Protein AF-A0A970FVG9-F1 (afdb_monomer_lite)

Radius of gyration: 14.57 Å; chains: 1; bounding box: 33×18×41 Å

Sequence (87 aa):
MDYVFFGFSSLCLALTILFIFVLSVKADRQLRFWQYLAAGAASVLLYYLNVVIFSSNVLLYFLSNSLPQLALTVVLTLLLRYKSTTG

Structure (mmCIF, N/CA/C/O backbone):
data_AF-A0A970FVG9-F1
#
_entry.id   AF-A0A970FVG9-F1
#
loop_
_atom_site.group_PDB
_atom_site.id
_atom_site.type_symbol
_atom_site.label_atom_id
_atom_site.label_alt_id
_atom_site.label_comp_id
_atom_site.label_asym_id
_atom_site.label_entity_id
_atom_site.label_seq_id
_atom_site.pdbx_PDB_ins_code
_atom_site.Cartn_x
_atom_site.Cartn_y
_atom_site.Cartn_z
_atom_site.occupancy
_atom_site.B_iso_or_equiv
_atom_site.auth_seq_id
_atom_site.auth_comp_id
_atom_site.auth_asym_id
_atom_site.auth_atom_id
_atom_site.pdbx_PDB_model_num
ATOM 1 N N . MET A 1 1 ? 8.365 8.998 -15.500 1.00 47.62 1 MET A N 1
ATOM 2 C CA . MET A 1 1 ? 7.524 9.964 -14.753 1.00 47.62 1 MET A CA 1
ATOM 3 C C . MET A 1 1 ? 6.632 9.210 -13.749 1.00 47.62 1 MET A C 1
ATOM 5 O O . MET A 1 1 ? 5.552 9.667 -13.405 1.00 47.62 1 MET A O 1
ATOM 9 N N . ASP A 1 2 ? 7.109 8.081 -13.199 1.00 60.09 2 ASP A N 1
ATOM 10 C CA . ASP A 1 2 ? 6.227 7.007 -12.698 1.00 60.09 2 ASP A CA 1
ATOM 11 C C . ASP A 1 2 ? 6.463 6.632 -11.225 1.00 60.09 2 ASP A C 1
ATOM 13 O O . ASP A 1 2 ? 5.742 5.829 -10.635 1.00 60.09 2 ASP A O 1
ATOM 17 N N . TYR A 1 3 ? 7.458 7.257 -10.592 1.00 64.94 3 TYR A N 1
ATOM 18 C CA . TYR A 1 3 ? 7.814 7.000 -9.194 1.00 64.94 3 TYR A CA 1
ATOM 19 C C . TYR A 1 3 ? 6.762 7.536 -8.216 1.00 64.94 3 TYR A C 1
ATOM 21 O O . TYR A 1 3 ? 6.587 6.979 -7.138 1.00 64.94 3 TYR A O 1
ATOM 29 N N . VAL A 1 4 ? 6.038 8.595 -8.596 1.00 67.06 4 VAL A N 1
ATOM 30 C CA . VAL A 1 4 ? 4.980 9.201 -7.770 1.00 67.06 4 VAL A CA 1
ATOM 31 C C . VAL A 1 4 ? 3.752 8.291 -7.712 1.00 67.06 4 VAL A C 1
ATOM 33 O O . VAL A 1 4 ? 3.231 8.036 -6.629 1.00 67.06 4 VAL A O 1
ATOM 36 N N . PHE A 1 5 ? 3.335 7.737 -8.856 1.00 69.69 5 PHE A N 1
ATOM 37 C CA . PHE A 1 5 ? 2.238 6.765 -8.926 1.00 69.69 5 PHE A CA 1
ATOM 38 C C . PHE A 1 5 ? 2.576 5.479 -8.175 1.00 69.69 5 PHE A C 1
ATOM 40 O O . PHE A 1 5 ? 1.750 4.969 -7.414 1.00 69.69 5 PHE A O 1
ATOM 47 N N . PHE A 1 6 ? 3.811 4.996 -8.320 1.00 72.75 6 PHE A N 1
ATOM 48 C CA . PHE A 1 6 ? 4.290 3.856 -7.553 1.00 72.75 6 PHE A CA 1
ATOM 49 C C . PHE A 1 6 ? 4.311 4.149 -6.040 1.00 72.75 6 PHE A C 1
ATOM 51 O O . PHE A 1 6 ? 3.777 3.374 -5.246 1.00 72.75 6 PHE A O 1
ATOM 58 N N . GLY A 1 7 ? 4.879 5.289 -5.634 1.00 74.31 7 GLY A N 1
ATOM 59 C CA . GLY A 1 7 ? 4.970 5.695 -4.231 1.00 74.31 7 GLY A CA 1
ATOM 60 C C . GLY A 1 7 ? 3.596 5.809 -3.573 1.00 74.31 7 GLY A C 1
ATOM 61 O O . GLY A 1 7 ? 3.382 5.269 -2.489 1.00 74.31 7 GLY A O 1
ATOM 62 N N . PHE A 1 8 ? 2.632 6.419 -4.262 1.00 79.25 8 PHE A N 1
ATOM 63 C CA . PHE A 1 8 ? 1.256 6.517 -3.782 1.00 79.25 8 PHE A CA 1
ATOM 64 C C . PHE A 1 8 ? 0.581 5.143 -3.640 1.00 79.25 8 PHE A C 1
ATOM 66 O O . PHE A 1 8 ? -0.079 4.874 -2.636 1.00 79.25 8 PHE A O 1
ATOM 73 N N . SER A 1 9 ? 0.796 4.240 -4.598 1.00 80.38 9 SER A N 1
ATOM 74 C CA . SER A 1 9 ? 0.255 2.872 -4.558 1.00 80.38 9 SER A CA 1
ATOM 75 C C . SER A 1 9 ? 0.859 2.054 -3.411 1.00 80.38 9 SER A C 1
ATOM 77 O O . SER A 1 9 ? 0.147 1.349 -2.696 1.00 80.38 9 SER A O 1
ATOM 79 N N . SER A 1 10 ? 2.162 2.208 -3.175 1.00 79.12 10 SER A N 1
ATOM 80 C CA . SER A 1 10 ? 2.882 1.578 -2.065 1.00 79.12 10 SER A CA 1
ATOM 81 C C . SER A 1 10 ? 2.396 2.072 -0.696 1.00 79.12 10 SER A C 1
ATOM 83 O O . SER A 1 10 ? 2.201 1.269 0.221 1.00 79.12 10 SER A O 1
ATOM 85 N N . LEU A 1 11 ? 2.119 3.376 -0.572 1.00 81.50 11 LEU A N 1
ATOM 86 C CA . LEU A 1 11 ? 1.508 3.957 0.626 1.00 81.50 11 LEU A CA 1
ATOM 87 C C . LEU A 1 11 ? 0.085 3.434 0.844 1.00 81.50 11 LEU A C 1
ATOM 89 O O . LEU A 1 11 ? -0.264 3.072 1.968 1.00 81.50 11 LEU A O 1
ATOM 93 N N . CYS A 1 12 ? -0.721 3.333 -0.218 1.00 83.81 12 CYS A N 1
ATOM 94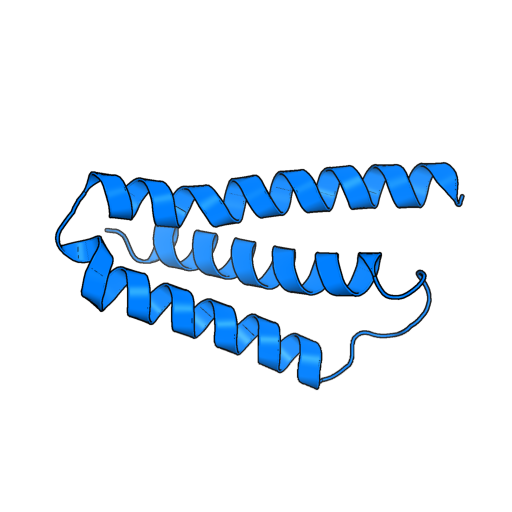 C CA . CYS A 1 12 ? -2.064 2.757 -0.127 1.00 83.81 12 CYS A CA 1
ATOM 95 C C . CYS A 1 12 ? -2.020 1.307 0.360 1.00 83.81 12 CYS A C 1
ATOM 97 O O . CYS A 1 12 ? -2.814 0.926 1.220 1.00 83.81 12 CYS A O 1
ATOM 99 N N . LEU A 1 13 ? -1.067 0.510 -0.128 1.00 82.31 13 LEU A N 1
ATOM 100 C CA . LEU A 1 13 ? -0.873 -0.867 0.319 1.00 82.31 13 LEU A CA 1
ATOM 101 C C . LEU A 1 13 ? -0.513 -0.933 1.812 1.00 82.31 13 LEU A C 1
ATOM 103 O O . LEU A 1 13 ? -1.141 -1.679 2.563 1.00 82.31 13 LEU A O 1
ATOM 107 N N . ALA A 1 14 ? 0.457 -0.123 2.250 1.00 82.88 14 ALA A N 1
ATOM 108 C CA . ALA A 1 14 ? 0.879 -0.072 3.649 1.00 82.88 14 ALA A CA 1
ATOM 109 C C . ALA A 1 14 ? -0.285 0.297 4.578 1.00 82.88 14 ALA A C 1
ATOM 111 O O . ALA A 1 14 ? -0.515 -0.366 5.593 1.00 82.88 14 ALA A O 1
ATOM 112 N N . LEU A 1 15 ? -1.056 1.322 4.200 1.00 82.94 15 LEU A N 1
ATOM 113 C CA . LEU A 1 15 ? -2.245 1.748 4.935 1.00 82.94 15 LEU A CA 1
ATOM 114 C C . LEU A 1 15 ? -3.316 0.657 4.958 1.00 82.94 15 LEU A C 1
ATOM 116 O O . LEU A 1 15 ? -3.891 0.401 6.010 1.00 82.94 15 LEU A O 1
ATOM 120 N N . THR A 1 16 ? -3.547 -0.026 3.836 1.00 86.81 16 THR A N 1
ATOM 121 C CA . THR A 1 16 ? -4.507 -1.137 3.752 1.00 86.81 16 THR A CA 1
ATOM 122 C C . THR A 1 16 ? -4.160 -2.229 4.760 1.00 86.81 16 THR A C 1
ATOM 124 O O . THR A 1 16 ? -5.020 -2.661 5.524 1.00 86.81 16 THR A O 1
ATOM 127 N N . ILE A 1 17 ? -2.891 -2.639 4.813 1.00 83.25 17 ILE A N 1
ATOM 128 C CA . ILE A 1 17 ? -2.417 -3.682 5.732 1.00 83.25 17 ILE A CA 1
ATOM 129 C C . ILE A 1 17 ? -2.582 -3.239 7.187 1.00 83.25 17 ILE A C 1
ATOM 131 O O . ILE A 1 17 ? -3.114 -3.991 8.004 1.00 83.25 17 ILE A O 1
ATOM 135 N N . LEU A 1 18 ? -2.177 -2.009 7.509 1.00 83.25 18 LEU A N 1
ATOM 136 C CA . LEU A 1 18 ? -2.346 -1.456 8.852 1.00 83.25 18 LEU A CA 1
AT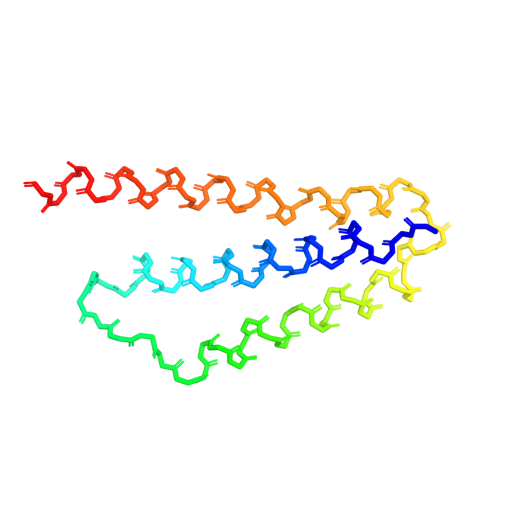OM 137 C C . LEU A 1 18 ? -3.822 -1.409 9.258 1.00 83.25 18 LEU A C 1
ATOM 139 O O . LEU A 1 18 ? -4.162 -1.842 10.357 1.00 83.25 18 LEU A O 1
ATOM 143 N N . PHE A 1 19 ? -4.710 -0.955 8.373 1.00 81.06 19 PHE A N 1
ATOM 144 C CA . PHE A 1 19 ? -6.139 -0.895 8.664 1.00 81.06 19 PHE A CA 1
ATOM 145 C C . PHE A 1 19 ? -6.784 -2.274 8.793 1.00 81.06 19 PHE A C 1
ATOM 147 O O . PHE A 1 19 ? -7.653 -2.436 9.645 1.00 81.06 19 PHE A O 1
ATOM 154 N N . ILE A 1 20 ? -6.344 -3.284 8.035 1.00 82.00 20 ILE A N 1
ATOM 155 C CA . ILE A 1 20 ? -6.790 -4.674 8.232 1.00 82.00 20 ILE A CA 1
ATOM 156 C C . ILE A 1 20 ? -6.418 -5.153 9.638 1.00 82.00 20 ILE A C 1
ATOM 158 O O . ILE A 1 20 ? -7.245 -5.758 10.321 1.00 82.00 20 ILE A O 1
ATOM 162 N N . PHE A 1 21 ? -5.206 -4.848 10.109 1.00 80.19 21 PHE A N 1
ATOM 163 C CA . PHE A 1 21 ? -4.802 -5.188 11.472 1.00 80.19 21 PHE A CA 1
ATOM 164 C C . PHE A 1 21 ? -5.616 -4.441 12.531 1.00 80.19 21 PHE A C 1
ATOM 166 O O . PHE A 1 21 ? -6.002 -5.057 13.524 1.00 80.19 21 PHE A O 1
ATOM 173 N N . VAL A 1 22 ? -5.927 -3.161 12.311 1.00 77.19 22 VAL A N 1
ATOM 174 C CA . VAL A 1 22 ? -6.829 -2.390 13.185 1.00 77.19 22 VAL A CA 1
ATOM 175 C C . VAL A 1 22 ? -8.235 -2.996 13.204 1.00 77.19 22 VAL A C 1
ATOM 177 O O . VAL A 1 22 ? -8.839 -3.098 14.264 1.00 77.19 22 VAL A O 1
ATOM 180 N N . LEU A 1 23 ? -8.756 -3.441 12.058 1.00 72.69 23 LEU A N 1
ATOM 181 C CA . LEU A 1 23 ? -10.073 -4.077 11.976 1.00 72.69 23 LEU A CA 1
ATOM 182 C C . LEU A 1 23 ? -10.094 -5.445 12.679 1.00 72.69 23 LEU A C 1
ATOM 184 O O . LEU A 1 23 ? -11.076 -5.813 13.318 1.00 72.69 23 LEU A O 1
ATOM 188 N N . SER A 1 24 ? -9.001 -6.204 12.558 1.00 73.06 24 SER A N 1
ATOM 189 C CA . SER A 1 24 ? -8.867 -7.546 13.131 1.00 73.06 24 SER A CA 1
ATOM 190 C C . SER A 1 24 ? -8.639 -7.532 14.642 1.00 73.06 24 SER A C 1
ATOM 192 O O . SER A 1 24 ? -8.969 -8.506 15.322 1.00 73.06 24 SER A O 1
ATOM 194 N N . VAL A 1 25 ? -8.041 -6.472 15.180 1.00 69.75 25 VAL A N 1
ATOM 195 C CA . VAL A 1 25 ? -7.768 -6.335 16.607 1.00 69.75 25 VAL A CA 1
ATOM 196 C C . VAL A 1 25 ? -8.806 -5.378 17.176 1.00 69.75 25 VAL A C 1
ATOM 198 O O . VAL A 1 25 ? -8.665 -4.181 16.990 1.00 69.75 25 VAL A O 1
ATOM 201 N N . LYS A 1 26 ? -9.847 -5.903 17.849 1.00 61.41 26 LYS A N 1
ATOM 202 C CA . LYS A 1 26 ? -10.917 -5.124 18.515 1.00 61.41 26 LYS A CA 1
ATOM 203 C C . LYS A 1 26 ? -10.395 -3.769 19.018 1.00 61.41 26 LYS A C 1
ATOM 205 O O . LYS A 1 26 ? -9.678 -3.760 20.013 1.00 61.41 26 LYS A O 1
ATOM 210 N N . ALA A 1 27 ? -10.750 -2.715 18.276 1.00 57.00 27 ALA A N 1
ATOM 211 C CA . ALA A 1 27 ? -10.676 -1.252 18.441 1.00 57.00 27 ALA A CA 1
ATOM 212 C C . ALA A 1 27 ? -9.671 -0.570 19.408 1.00 57.00 27 ALA A C 1
ATOM 214 O O . ALA A 1 27 ? -9.289 0.560 19.129 1.00 57.00 27 ALA A O 1
ATOM 215 N N . ASP A 1 28 ? -9.211 -1.199 20.490 1.00 56.31 28 ASP A N 1
ATOM 216 C CA . ASP A 1 28 ? -8.482 -0.554 21.595 1.00 56.31 28 ASP A CA 1
ATOM 217 C C . ASP A 1 28 ? -7.025 -1.002 21.767 1.00 56.31 28 ASP A C 1
ATOM 219 O O . ASP A 1 28 ? -6.316 -0.520 22.654 1.00 56.31 28 ASP A O 1
ATOM 223 N N . ARG A 1 29 ? -6.526 -1.932 20.944 1.00 61.09 29 ARG A N 1
ATOM 224 C CA . ARG A 1 29 ? -5.128 -2.372 21.056 1.00 61.09 29 ARG A CA 1
ATOM 225 C C . ARG A 1 29 ? -4.236 -1.589 20.100 1.00 61.09 29 ARG A C 1
ATOM 227 O O . ARG A 1 29 ? -4.417 -1.639 18.888 1.00 61.09 29 ARG A O 1
ATOM 234 N N . GLN A 1 30 ? -3.227 -0.924 20.661 1.00 65.25 30 GLN A N 1
ATOM 235 C CA . GLN A 1 30 ? -2.177 -0.253 19.898 1.00 65.25 30 GLN A CA 1
ATOM 236 C C . GLN A 1 30 ? -1.534 -1.207 18.875 1.00 65.25 30 GLN A C 1
ATOM 238 O O . GLN A 1 30 ? -1.250 -2.372 19.182 1.00 65.25 30 GLN A O 1
ATOM 243 N N . LEU A 1 31 ? -1.297 -0.691 17.665 1.00 71.19 31 LEU A N 1
ATOM 244 C CA . LEU A 1 31 ? -0.571 -1.385 16.603 1.00 71.19 31 LEU A CA 1
ATOM 245 C C . LEU A 1 31 ? 0.823 -1.782 17.105 1.00 71.19 31 LEU A C 1
ATOM 247 O O . LEU A 1 31 ? 1.564 -0.972 17.664 1.00 71.19 31 LEU A O 1
ATOM 251 N N . ARG A 1 32 ? 1.189 -3.049 16.915 1.00 79.06 32 ARG A N 1
ATOM 252 C CA . ARG A 1 32 ? 2.491 -3.580 17.341 1.00 79.06 32 ARG A CA 1
ATOM 253 C C . ARG A 1 32 ? 3.560 -3.253 16.305 1.00 79.06 32 ARG A C 1
ATOM 255 O O . ARG A 1 32 ? 3.287 -3.267 15.109 1.00 79.06 32 ARG A O 1
ATOM 262 N N . PHE A 1 33 ? 4.805 -3.083 16.751 1.00 78.75 33 PHE A N 1
ATOM 263 C CA . PHE A 1 33 ? 5.956 -2.804 15.878 1.00 78.75 33 PHE A CA 1
ATOM 264 C C . PHE A 1 33 ? 6.066 -3.767 14.677 1.00 78.75 33 PHE A C 1
ATOM 266 O O . PHE A 1 33 ? 6.269 -3.339 13.545 1.00 78.75 33 PHE A O 1
ATOM 273 N N . TRP A 1 34 ? 5.820 -5.063 14.895 1.00 76.81 34 TRP A N 1
ATOM 274 C CA . TRP A 1 34 ? 5.824 -6.081 13.837 1.00 76.81 34 TRP A CA 1
ATOM 275 C C . TRP A 1 34 ? 4.790 -5.847 12.724 1.00 76.81 34 TRP A C 1
ATOM 277 O O . TRP A 1 34 ? 5.028 -6.259 11.594 1.00 76.81 34 TRP A O 1
ATOM 287 N N . GLN A 1 35 ? 3.667 -5.177 13.002 1.00 80.06 35 GLN A N 1
ATOM 288 C CA . GLN A 1 35 ? 2.646 -4.865 11.991 1.00 80.06 35 GLN A CA 1
ATOM 289 C C . GLN A 1 35 ? 3.104 -3.733 11.066 1.00 80.06 35 GLN A C 1
ATOM 291 O O . GLN A 1 35 ? 2.868 -3.795 9.862 1.00 80.06 35 GLN A O 1
ATOM 296 N N . TYR A 1 36 ? 3.831 -2.748 11.601 1.00 77.31 36 TYR A N 1
ATOM 297 C CA . TYR A 1 36 ? 4.500 -1.732 10.783 1.00 77.31 36 TYR A CA 1
ATOM 298 C C . TYR A 1 36 ? 5.598 -2.351 9.917 1.00 77.31 36 TYR A C 1
ATOM 300 O O . TYR A 1 36 ? 5.721 -2.016 8.740 1.00 77.31 36 TYR A O 1
ATOM 308 N N . LEU A 1 37 ? 6.350 -3.301 10.479 1.00 82.75 37 LEU A N 1
ATOM 309 C CA . LEU A 1 37 ? 7.390 -4.027 9.754 1.00 82.75 37 LEU A CA 1
ATOM 310 C C . LEU A 1 37 ? 6.789 -4.878 8.623 1.00 82.75 37 LEU A C 1
ATOM 312 O O . LEU A 1 37 ? 7.303 -4.861 7.508 1.00 82.75 37 LEU A O 1
ATOM 316 N N . ALA A 1 38 ? 5.652 -5.536 8.867 1.00 79.25 38 ALA A N 1
ATOM 317 C CA . ALA A 1 38 ? 4.908 -6.272 7.845 1.00 79.25 38 ALA A CA 1
ATOM 318 C C . ALA A 1 38 ? 4.364 -5.355 6.734 1.00 79.25 38 ALA A C 1
ATOM 320 O O . ALA A 1 38 ? 4.483 -5.691 5.556 1.00 79.25 38 ALA A O 1
ATOM 321 N N . ALA A 1 39 ? 3.817 -4.186 7.087 1.00 81.19 39 ALA A N 1
ATOM 322 C CA . ALA A 1 39 ? 3.344 -3.205 6.110 1.00 81.19 39 ALA A CA 1
ATOM 323 C C . ALA A 1 39 ? 4.495 -2.691 5.228 1.00 81.19 39 ALA A C 1
ATOM 325 O O . ALA A 1 39 ? 4.378 -2.693 4.004 1.00 81.19 39 ALA A O 1
ATOM 326 N N . GLY A 1 40 ? 5.634 -2.341 5.834 1.00 79.88 40 GLY A N 1
ATOM 327 C CA . GLY A 1 40 ? 6.833 -1.931 5.103 1.00 79.88 40 GLY A CA 1
ATOM 328 C C . GLY A 1 40 ? 7.393 -3.041 4.206 1.00 79.88 40 GLY A C 1
ATOM 329 O O . GLY A 1 40 ? 7.712 -2.791 3.045 1.00 79.88 40 GLY A O 1
ATOM 330 N N . ALA A 1 41 ? 7.456 -4.281 4.699 1.00 84.19 41 ALA A N 1
ATOM 331 C CA . ALA A 1 41 ? 7.911 -5.425 3.909 1.00 84.19 41 ALA A CA 1
ATOM 332 C C . ALA A 1 41 ? 7.012 -5.675 2.687 1.00 84.19 41 ALA A C 1
ATOM 334 O O . ALA A 1 41 ? 7.518 -5.924 1.594 1.00 84.19 41 ALA A O 1
ATOM 335 N N . ALA A 1 42 ? 5.693 -5.550 2.840 1.00 82.94 42 ALA A N 1
ATOM 336 C CA . ALA A 1 42 ? 4.752 -5.697 1.734 1.00 82.94 42 ALA A CA 1
ATOM 337 C C . ALA A 1 42 ? 4.894 -4.579 0.687 1.00 82.94 42 ALA A C 1
ATOM 339 O O . ALA A 1 42 ? 4.844 -4.852 -0.511 1.00 82.94 42 ALA A O 1
ATOM 340 N N . SER A 1 43 ? 5.139 -3.339 1.119 1.00 80.12 43 SER A N 1
ATOM 341 C CA . SER A 1 43 ? 5.449 -2.212 0.231 1.00 80.12 43 SER A CA 1
ATOM 342 C C . SER A 1 43 ? 6.718 -2.449 -0.594 1.00 80.12 43 SER A C 1
ATOM 344 O O . SER A 1 43 ? 6.736 -2.196 -1.801 1.00 80.12 43 SER A O 1
ATOM 346 N N . VAL A 1 44 ? 7.774 -2.975 0.035 1.00 82.69 44 VAL A N 1
ATOM 347 C CA . VAL A 1 44 ? 9.030 -3.328 -0.649 1.00 82.69 44 VAL A CA 1
ATOM 348 C C . VAL A 1 44 ? 8.828 -4.508 -1.600 1.00 82.69 44 VAL A C 1
ATOM 350 O O . VAL A 1 44 ? 9.340 -4.492 -2.719 1.00 82.69 44 VAL A O 1
ATOM 353 N N . LEU A 1 45 ? 8.041 -5.509 -1.203 1.00 83.50 45 LEU A N 1
ATOM 354 C CA . LEU A 1 45 ? 7.707 -6.645 -2.061 1.00 83.50 45 LEU A CA 1
ATOM 355 C C . LEU A 1 45 ? 6.932 -6.195 -3.308 1.00 83.50 45 LEU A C 1
ATOM 357 O O . LEU A 1 45 ? 7.249 -6.630 -4.413 1.00 83.50 45 LEU A O 1
ATOM 361 N N . LEU A 1 46 ? 5.961 -5.289 -3.145 1.00 81.06 46 LEU A N 1
ATOM 362 C CA . LEU A 1 46 ? 5.216 -4.695 -4.256 1.00 81.06 46 LEU A CA 1
ATOM 363 C C . LEU A 1 46 ? 6.157 -3.949 -5.208 1.00 81.06 46 LEU A C 1
ATOM 365 O O . LEU A 1 46 ? 6.027 -4.096 -6.419 1.00 81.06 46 LEU A O 1
ATOM 369 N N . TYR A 1 47 ? 7.122 -3.189 -4.675 1.00 79.94 47 TYR A N 1
ATOM 370 C CA . TYR A 1 47 ? 8.146 -2.525 -5.487 1.00 79.94 47 TYR A CA 1
ATOM 371 C C . TYR A 1 47 ? 8.945 -3.523 -6.314 1.00 79.94 47 TYR A C 1
ATOM 373 O O . TYR A 1 47 ? 9.064 -3.364 -7.528 1.00 79.94 47 TYR A O 1
ATOM 381 N N . TYR A 1 48 ? 9.443 -4.574 -5.668 1.00 80.25 48 TYR A N 1
ATOM 382 C CA . TYR A 1 48 ? 10.231 -5.596 -6.338 1.00 80.25 48 TYR A CA 1
ATOM 383 C C . TYR A 1 48 ? 9.429 -6.289 -7.448 1.00 80.25 48 TYR A C 1
ATOM 385 O O . TYR A 1 48 ? 9.908 -6.392 -8.576 1.00 80.25 48 TYR A O 1
ATOM 393 N N . LEU A 1 49 ? 8.179 -6.680 -7.174 1.00 77.44 49 LEU A N 1
ATOM 394 C CA . LEU A 1 49 ? 7.280 -7.258 -8.179 1.00 77.44 49 LEU A CA 1
ATOM 395 C C . LEU A 1 49 ? 7.030 -6.300 -9.349 1.00 77.44 49 LEU A C 1
ATOM 397 O O . LEU A 1 49 ? 7.037 -6.718 -10.506 1.00 77.44 49 LEU A O 1
ATOM 401 N N . ASN A 1 50 ? 6.826 -5.016 -9.059 1.00 75.00 50 ASN A N 1
ATOM 402 C CA . ASN A 1 50 ? 6.523 -4.026 -10.082 1.00 75.00 50 ASN A CA 1
ATOM 403 C C . ASN A 1 50 ? 7.722 -3.788 -11.012 1.00 75.00 50 ASN A C 1
ATOM 405 O O . ASN A 1 50 ? 7.579 -3.823 -12.233 1.00 75.00 50 ASN A O 1
ATOM 409 N N . VAL A 1 51 ? 8.922 -3.667 -10.442 1.00 73.94 51 VAL A N 1
ATOM 410 C CA . VAL A 1 51 ? 10.162 -3.464 -11.203 1.00 73.94 51 VAL A CA 1
ATOM 411 C C . VAL A 1 51 ? 10.562 -4.708 -12.000 1.00 73.94 51 VAL A C 1
ATOM 413 O O . VAL A 1 51 ? 10.950 -4.579 -13.161 1.00 73.94 51 VAL A O 1
ATOM 416 N N . VAL A 1 52 ? 10.468 -5.903 -11.411 1.00 75.69 52 VAL A N 1
ATOM 417 C CA . VAL A 1 52 ? 10.986 -7.141 -12.023 1.00 75.69 52 VAL A CA 1
ATOM 418 C C . VAL A 1 52 ? 9.984 -7.788 -12.980 1.00 75.69 52 VAL A C 1
ATOM 420 O O . VAL A 1 52 ? 10.388 -8.321 -14.008 1.00 75.69 52 VAL A O 1
ATOM 423 N N . ILE A 1 53 ? 8.688 -7.755 -12.657 1.00 69.00 53 ILE A N 1
ATOM 424 C CA . ILE A 1 53 ? 7.666 -8.548 -13.361 1.00 69.00 53 ILE A CA 1
ATOM 425 C C . ILE A 1 53 ? 6.715 -7.653 -14.160 1.00 69.00 53 ILE A C 1
ATOM 427 O O . ILE A 1 53 ? 6.406 -7.950 -15.315 1.00 69.00 53 ILE A O 1
ATOM 431 N N . PHE A 1 54 ? 6.238 -6.553 -13.573 1.00 68.94 54 PHE A N 1
ATOM 432 C CA . PHE A 1 54 ? 5.185 -5.738 -14.195 1.00 68.94 54 PHE A CA 1
ATOM 433 C C . PHE A 1 54 ? 5.710 -4.667 -15.155 1.00 68.94 54 PHE A C 1
ATOM 435 O O . PHE A 1 54 ? 4.971 -4.245 -16.040 1.00 68.94 54 PHE A O 1
ATOM 442 N N . SER A 1 55 ? 6.990 -4.301 -15.066 1.00 65.50 55 SER A N 1
ATOM 443 C CA . SER A 1 55 ? 7.653 -3.367 -15.989 1.00 65.50 55 SER A CA 1
ATOM 444 C C . SER A 1 55 ? 7.627 -3.826 -17.452 1.00 65.50 55 SER A C 1
ATOM 446 O O . SER A 1 55 ? 7.633 -2.997 -18.358 1.00 65.50 55 SER A O 1
ATOM 448 N N . SER A 1 56 ? 7.546 -5.139 -17.689 1.00 69.12 56 SER A N 1
ATOM 449 C CA . SER A 1 56 ? 7.495 -5.717 -19.038 1.00 69.12 56 SER A CA 1
ATOM 450 C C . SER A 1 56 ? 6.095 -5.688 -19.662 1.00 69.12 56 SER A C 1
ATOM 452 O O . SER A 1 56 ? 5.961 -5.876 -20.867 1.00 69.12 56 SER A O 1
ATOM 454 N N . ASN A 1 57 ? 5.041 -5.453 -18.871 1.00 74.81 57 ASN A N 1
ATOM 455 C CA . ASN A 1 57 ? 3.653 -5.494 -19.331 1.00 74.81 57 ASN A CA 1
ATOM 456 C C . ASN A 1 57 ? 2.867 -4.289 -18.807 1.00 74.81 57 ASN A C 1
ATOM 458 O O . ASN A 1 57 ? 2.427 -4.267 -17.658 1.00 74.81 57 ASN A O 1
ATOM 462 N N . VAL A 1 58 ? 2.598 -3.329 -19.695 1.00 76.94 58 VAL A N 1
ATOM 463 C CA . VAL A 1 58 ? 1.875 -2.079 -19.390 1.00 76.94 58 VAL A CA 1
ATOM 464 C C . VAL A 1 58 ? 0.544 -2.331 -18.668 1.00 76.94 58 VAL A C 1
ATOM 466 O O . VAL A 1 58 ? 0.194 -1.622 -17.729 1.00 76.94 58 VAL A O 1
ATOM 469 N N . LEU A 1 59 ? -0.186 -3.380 -19.052 1.00 77.62 59 LEU A N 1
ATOM 470 C CA . LEU A 1 59 ? -1.479 -3.718 -18.449 1.00 77.62 59 LEU A CA 1
ATOM 471 C C . LEU A 1 59 ? -1.332 -4.163 -16.980 1.00 77.62 59 LEU A C 1
ATOM 473 O O . LEU A 1 59 ? -2.069 -3.695 -16.114 1.00 77.62 59 LEU A O 1
ATOM 477 N N . LEU A 1 60 ? -0.331 -4.999 -16.680 1.00 75.25 60 LEU A N 1
ATOM 478 C CA . LEU A 1 60 ? -0.015 -5.434 -15.312 1.00 75.25 60 LEU A CA 1
ATOM 479 C C . LEU A 1 60 ? 0.542 -4.286 -14.462 1.00 75.25 60 LEU A C 1
ATOM 481 O O . LEU A 1 60 ? 0.257 -4.209 -13.266 1.00 75.25 60 LEU A O 1
ATOM 485 N N . TYR A 1 61 ? 1.284 -3.366 -15.075 1.00 74.19 61 TYR A N 1
ATOM 486 C CA . TYR A 1 61 ? 1.759 -2.149 -14.421 1.00 74.19 61 TYR A CA 1
ATOM 487 C C . TYR A 1 61 ? 0.594 -1.276 -13.917 1.00 74.19 61 TYR A C 1
ATOM 489 O O . TYR A 1 61 ? 0.554 -0.901 -12.743 1.00 74.19 61 TYR A O 1
ATOM 497 N N . PHE A 1 62 ? -0.412 -1.016 -14.758 1.00 77.38 62 PHE A N 1
ATOM 498 C CA . PHE A 1 62 ? -1.594 -0.252 -14.339 1.00 77.38 62 PHE A CA 1
ATOM 499 C C . PHE A 1 62 ? -2.454 -1.000 -13.314 1.00 77.38 62 PHE A C 1
ATOM 501 O O . PHE A 1 62 ? -2.935 -0.392 -12.351 1.00 77.38 62 PHE A O 1
ATOM 508 N N . LEU A 1 63 ? -2.625 -2.317 -13.473 1.00 79.12 63 LEU A N 1
ATOM 509 C CA . LEU A 1 63 ? -3.385 -3.129 -12.517 1.00 79.12 63 LEU A CA 1
ATOM 510 C C . LEU A 1 63 ? -2.727 -3.134 -11.130 1.00 79.12 63 LEU A C 1
ATOM 512 O O . LEU A 1 63 ? -3.395 -2.932 -10.119 1.00 79.12 63 LEU A O 1
ATOM 516 N N . SER A 1 64 ? -1.410 -3.331 -11.076 1.00 75.94 64 SER A N 1
ATOM 517 C CA . SER A 1 64 ? -0.659 -3.399 -9.817 1.00 75.94 64 SER A CA 1
ATOM 518 C C . SER A 1 64 ? -0.607 -2.065 -9.068 1.00 75.94 64 SER A C 1
ATOM 520 O O . SER A 1 64 ? -0.551 -2.071 -7.840 1.00 75.94 64 SER A O 1
ATOM 522 N N . ASN A 1 65 ? -0.689 -0.932 -9.771 1.00 77.00 65 ASN A N 1
ATOM 523 C CA . ASN A 1 65 ? -0.789 0.390 -9.145 1.00 77.00 65 ASN A CA 1
ATOM 524 C C . ASN A 1 65 ? -2.214 0.735 -8.669 1.00 77.00 65 ASN A C 1
ATOM 526 O O . ASN A 1 65 ? -2.387 1.420 -7.664 1.00 77.00 65 ASN A O 1
ATOM 530 N N . SER A 1 66 ? -3.253 0.244 -9.347 1.00 80.00 66 SER A N 1
ATOM 531 C CA . SER A 1 66 ? -4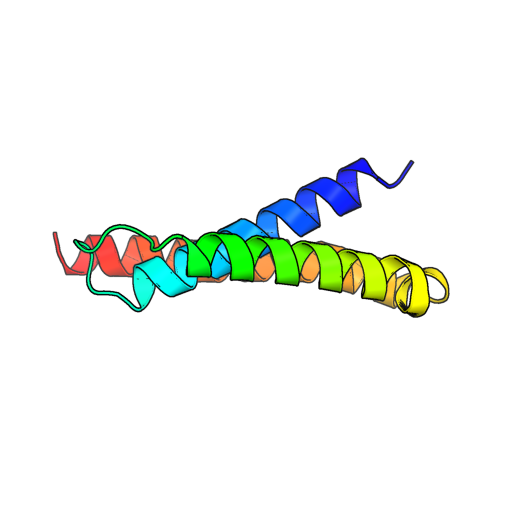.654 0.532 -8.985 1.00 80.00 66 SER A CA 1
ATOM 532 C C . SER A 1 66 ? -5.215 -0.401 -7.904 1.00 80.00 66 SER A C 1
ATOM 534 O O . SER A 1 66 ? -6.039 0.011 -7.085 1.00 80.00 66 SER A O 1
ATOM 536 N N . LEU A 1 67 ? -4.731 -1.644 -7.838 1.00 82.31 67 LEU A N 1
ATOM 537 C CA . LEU A 1 67 ? -5.135 -2.644 -6.842 1.00 82.31 67 LEU A CA 1
ATOM 538 C C . LEU A 1 67 ? -5.006 -2.162 -5.382 1.00 82.31 67 LEU A C 1
ATOM 540 O O . LEU A 1 67 ? -5.980 -2.295 -4.637 1.00 82.31 67 LEU A O 1
ATOM 544 N N . PRO A 1 68 ? -3.875 -1.570 -4.946 1.00 83.38 68 PRO A N 1
ATOM 545 C CA . PRO A 1 68 ? -3.723 -1.077 -3.579 1.00 83.38 68 PRO A CA 1
ATOM 546 C C . PRO A 1 68 ? -4.719 0.026 -3.219 1.00 83.38 68 PRO A C 1
ATOM 548 O O . PRO A 1 68 ? -5.161 0.112 -2.078 1.00 83.38 68 PRO A O 1
ATOM 551 N N . GLN A 1 69 ? -5.086 0.864 -4.189 1.00 84.62 69 GLN A N 1
ATOM 552 C CA . GLN A 1 69 ? -6.029 1.965 -3.997 1.00 84.62 69 GLN A CA 1
ATOM 553 C C . GLN A 1 69 ? -7.450 1.421 -3.807 1.00 84.62 69 GLN A C 1
ATOM 555 O O . GLN A 1 69 ? -8.152 1.813 -2.874 1.00 84.62 69 GLN A O 1
ATOM 560 N N . LEU A 1 70 ? -7.857 0.456 -4.639 1.00 85.69 70 LEU A N 1
ATOM 561 C CA . LEU A 1 70 ? -9.142 -0.232 -4.493 1.00 85.69 70 LEU A CA 1
ATOM 562 C C . LEU A 1 70 ? -9.227 -0.980 -3.158 1.00 85.69 70 LEU A C 1
ATOM 564 O O . LEU A 1 70 ? -10.217 -0.838 -2.438 1.00 85.69 70 LEU A O 1
ATOM 568 N N . ALA A 1 71 ? -8.172 -1.712 -2.795 1.00 84.25 71 ALA A N 1
ATOM 569 C CA . ALA A 1 71 ? -8.101 -2.434 -1.529 1.00 84.25 71 ALA A CA 1
ATOM 570 C C . ALA A 1 71 ? -8.219 -1.484 -0.327 1.00 84.25 71 ALA A C 1
ATOM 572 O O . ALA A 1 71 ? -9.011 -1.745 0.582 1.00 84.25 71 ALA A O 1
ATOM 573 N N . LEU A 1 72 ? -7.520 -0.343 -0.360 1.00 86.06 72 LEU A N 1
ATOM 574 C CA . LEU A 1 72 ? -7.632 0.685 0.672 1.00 86.06 72 LEU A CA 1
ATOM 575 C C . LEU A 1 72 ? -9.072 1.183 0.800 1.00 86.06 72 LEU A C 1
ATOM 577 O O . LEU A 1 72 ? -9.593 1.273 1.907 1.00 86.06 72 LEU A O 1
ATOM 581 N N . THR A 1 73 ? -9.734 1.458 -0.324 1.00 86.19 73 THR A N 1
ATOM 582 C CA . THR A 1 73 ? -11.111 1.976 -0.343 1.00 86.19 73 THR A CA 1
ATOM 583 C C . THR A 1 73 ? -12.093 0.984 0.297 1.00 86.19 73 THR A C 1
ATOM 585 O O . THR A 1 73 ? -12.941 1.364 1.110 1.00 86.19 73 THR A O 1
ATOM 588 N N . VAL A 1 74 ? -11.945 -0.310 -0.003 1.00 87.25 74 VAL A N 1
ATOM 589 C CA . VAL A 1 74 ? -12.752 -1.383 0.602 1.00 87.25 74 VAL A CA 1
ATOM 590 C C . VAL A 1 74 ? -12.493 -1.491 2.1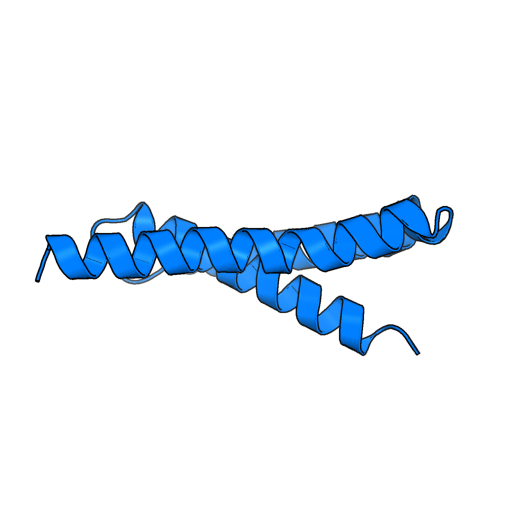05 1.00 87.25 74 VAL A C 1
ATOM 592 O O . VAL A 1 74 ? -13.432 -1.532 2.897 1.00 87.25 74 VAL A O 1
ATOM 595 N N . VAL A 1 75 ? -11.232 -1.483 2.535 1.00 86.12 75 VAL A N 1
ATOM 596 C CA . VAL A 1 75 ? -10.909 -1.583 3.965 1.00 86.12 75 VAL A CA 1
ATOM 597 C C . VAL A 1 75 ?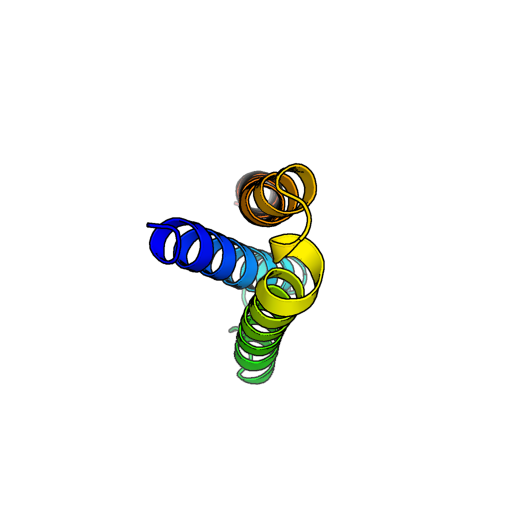 -11.410 -0.358 4.735 1.00 86.12 75 VAL A C 1
ATOM 599 O O . VAL A 1 75 ? -11.948 -0.497 5.831 1.00 86.12 75 VAL A O 1
ATOM 602 N N . LEU A 1 76 ? -11.310 0.835 4.151 1.00 85.06 76 LEU A N 1
ATOM 603 C CA . LEU A 1 76 ? -11.746 2.081 4.778 1.00 85.06 76 LEU A CA 1
ATOM 604 C C . LEU A 1 76 ? -13.274 2.136 4.917 1.00 85.06 76 LEU A C 1
ATOM 606 O O . LEU A 1 76 ? -13.783 2.521 5.969 1.00 85.06 76 LEU A O 1
ATOM 610 N N . THR A 1 77 ? -14.018 1.668 3.909 1.00 86.12 77 THR A N 1
ATOM 611 C CA . THR A 1 77 ? -15.484 1.536 4.005 1.00 86.12 77 THR A CA 1
ATOM 612 C C . THR A 1 77 ? -15.909 0.519 5.065 1.00 86.12 77 THR A C 1
ATOM 614 O O . THR A 1 77 ? -16.848 0.789 5.818 1.00 86.12 77 THR A O 1
ATOM 617 N N . LEU A 1 78 ? -15.205 -0.611 5.189 1.00 84.19 78 LEU A N 1
ATOM 618 C CA . LEU A 1 78 ? -15.435 -1.579 6.267 1.00 84.19 78 LEU A CA 1
ATOM 619 C C . LEU A 1 78 ? -15.139 -0.984 7.647 1.00 84.19 78 LEU A C 1
ATOM 621 O O . LEU A 1 78 ? -15.910 -1.200 8.580 1.00 84.19 78 LEU A O 1
ATOM 625 N N . LEU A 1 79 ? -14.071 -0.198 7.773 1.00 82.44 79 LEU A N 1
ATOM 626 C CA . LEU A 1 79 ? -13.672 0.436 9.030 1.00 82.44 79 LEU A CA 1
ATOM 627 C C . LEU A 1 79 ? -14.667 1.511 9.477 1.00 82.44 79 LEU A C 1
ATOM 629 O O . LEU A 1 79 ? -15.037 1.558 10.652 1.00 82.44 79 LEU A O 1
ATOM 633 N N . LEU A 1 80 ? -15.168 2.320 8.540 1.00 82.25 80 LEU A N 1
ATOM 634 C CA . LEU A 1 80 ? -16.241 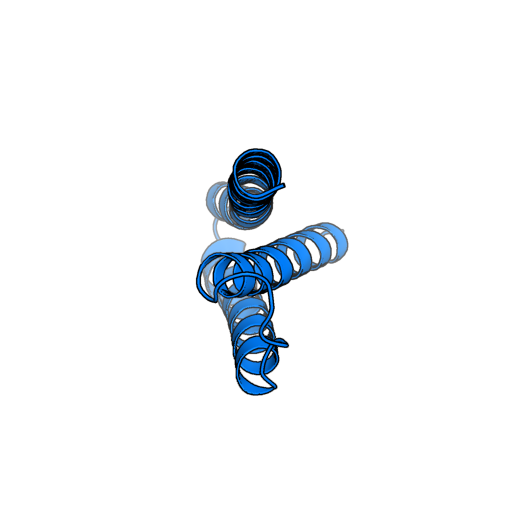3.283 8.799 1.00 82.25 80 LEU A CA 1
ATOM 635 C C . LEU A 1 80 ? -17.536 2.590 9.238 1.00 82.25 80 LEU A C 1
ATOM 637 O O . LEU A 1 80 ? -18.155 3.020 10.212 1.00 82.25 80 LEU A O 1
ATOM 641 N N . ARG A 1 81 ? -17.924 1.496 8.566 1.00 83.38 81 ARG A N 1
ATOM 642 C CA . ARG A 1 81 ? -19.098 0.701 8.959 1.00 83.38 81 ARG A CA 1
ATOM 643 C C . ARG A 1 81 ? -18.927 0.090 10.342 1.00 83.38 81 ARG A C 1
ATOM 645 O O . ARG A 1 81 ? -19.820 0.248 11.162 1.00 83.38 81 ARG A O 1
ATOM 652 N N . TYR A 1 82 ? -17.779 -0.534 10.609 1.00 76.44 82 TYR A N 1
ATOM 653 C CA . TYR A 1 82 ? -17.467 -1.135 11.905 1.00 76.44 82 TYR A CA 1
ATOM 654 C C . TYR A 1 82 ? -17.610 -0.109 13.032 1.00 76.44 82 TYR A C 1
ATOM 656 O O . TYR A 1 82 ? -18.365 -0.348 13.974 1.00 76.44 82 TYR A O 1
ATOM 664 N N . LYS A 1 83 ? -16.984 1.068 12.877 1.00 71.12 83 LYS A N 1
ATOM 665 C CA . LYS A 1 83 ? -17.073 2.166 13.849 1.00 71.12 83 LYS A CA 1
ATOM 666 C C . LYS A 1 83 ? -18.513 2.654 14.053 1.00 71.12 83 LYS A C 1
ATOM 668 O O . LYS A 1 83 ? -18.887 2.913 15.189 1.00 71.12 83 LYS A O 1
ATOM 673 N N . SER A 1 84 ? -19.312 2.745 12.986 1.00 72.75 84 SER A N 1
ATOM 674 C CA . SER A 1 84 ? -20.723 3.159 13.055 1.00 72.75 84 SER A CA 1
ATOM 675 C C . SER A 1 84 ? -21.635 2.148 13.759 1.00 72.75 84 SER A C 1
ATOM 677 O O . SER A 1 84 ? -22.688 2.545 14.238 1.00 72.75 84 SER A O 1
ATOM 679 N N . THR A 1 85 ? -21.284 0.861 13.784 1.00 61.78 85 THR A N 1
ATOM 680 C CA . THR A 1 85 ? -22.052 -0.179 14.499 1.00 61.78 85 THR A CA 1
ATOM 681 C C . THR A 1 85 ? -21.670 -0.334 15.972 1.00 61.78 85 THR A C 1
ATOM 683 O O . THR A 1 85 ? -22.428 -0.938 16.723 1.00 61.78 85 THR A O 1
ATOM 686 N N . THR A 1 86 ? -20.495 0.150 16.384 1.00 58.03 86 THR A N 1
ATOM 687 C CA . THR A 1 86 ? -19.974 0.002 17.758 1.00 58.03 86 THR A CA 1
ATOM 688 C C . THR A 1 86 ? -19.987 1.290 18.585 1.00 58.03 86 THR A C 1
ATOM 690 O O . THR A 1 86 ? -19.618 1.235 19.756 1.00 58.03 86 THR A O 1
ATOM 693 N N . GLY A 1 87 ? -20.334 2.433 17.985 1.00 50.00 87 GLY A N 1
ATOM 694 C CA . GLY A 1 87 ? -20.516 3.722 18.666 1.00 50.00 87 GLY A CA 1
ATOM 695 C C . GLY A 1 87 ? -21.988 4.053 18.822 1.00 50.00 87 GLY A C 1
ATOM 696 O O . GLY A 1 87 ? -22.320 4.681 19.847 1.00 50.00 87 GLY A O 1
#

pLDDT: mean 76.35, std 8.56, range [47.62, 87.25]

Secondary structure (DSSP, 8-state):
--HHHHHHHHHHHHHHHHHHHHHHS-TTSPPPHHHHHHHHHHHHHHHHHHHHTGGG-HHHHHHHHHHHHHHHHHHHHHHHHHHHHH-

Foldseek 3Di:
DCVVLLVVLLVLQLLLQQLVVCVVPPPPDDDDPVSNVVSVVVSVVLVVCCVPPVVVPVVSNVVSSVVSVVSSVVSVVVVVVVVVVPD